Protein AF-A0A9P0KF16-F1 (afdb_monomer_lite)

Organism: Acanthoscelides obtectus (NCBI:txid200917)

Secondary structure (DSSP, 8-state):
---PPPPPTT---------HHHHHHHHHHHHTT-S-HHHHHHHTT--HHHHT-

pLDDT: mean 81.19, std 9.51, range [59.66, 92.0]

Foldseek 3Di:
DDDDDDDPPPPPPLPPPADPVLLVVLVVVVVVVPDDLVVSCVVRVNPSVVVVD

Sequence (53 aa):
MPRKYKRKEGVQVQVCFWTTESLQAAFDEMDKKTMGINQISRQFRIPSRTLRR

InterPro domains:
  IPR009057 Homedomain-like superfamily [SSF46689] (16-53)

Radius of gyration: 14.61 Å; chains: 1; bounding box: 20×17×49 Å

Structure (mmCIF, N/CA/C/O backbone):
data_AF-A0A9P0KF16-F1
#
_entry.id   AF-A0A9P0KF16-F1
#
loop_
_atom_site.group_PDB
_atom_site.id
_atom_site.type_symbol
_atom_site.label_atom_id
_atom_site.label_alt_id
_atom_site.label_comp_id
_atom_site.label_asym_id
_atom_site.label_entity_id
_atom_site.label_seq_id
_atom_site.pdbx_PDB_ins_code
_atom_site.Cartn_x
_atom_site.Cartn_y
_atom_site.Cartn_z
_atom_site.occupancy
_atom_site.B_iso_or_equiv
_atom_site.auth_seq_id
_atom_site.auth_comp_id
_atom_site.auth_asym_id
_atom_site.auth_atom_id
_atom_site.pdbx_PDB_model_num
ATOM 1 N N . MET A 1 1 ? -8.607 -0.629 -37.542 1.00 64.94 1 MET A N 1
ATOM 2 C CA . MET A 1 1 ? -7.194 -1.009 -37.296 1.00 64.94 1 MET A CA 1
ATOM 3 C C . MET A 1 1 ? -6.895 -0.952 -35.799 1.00 64.94 1 MET A C 1
ATOM 5 O O . MET A 1 1 ? -7.207 0.073 -35.201 1.00 64.94 1 MET A O 1
ATOM 9 N N . PRO A 1 2 ? -6.305 -1.988 -35.176 1.00 73.88 2 PRO A N 1
ATOM 10 C CA . PRO A 1 2 ? -5.894 -1.926 -33.773 1.00 73.88 2 PRO A CA 1
ATOM 11 C C . PRO A 1 2 ? -4.696 -0.976 -33.614 1.00 73.88 2 PRO A C 1
ATOM 13 O O . PRO A 1 2 ? -3.647 -1.185 -34.224 1.00 73.88 2 PRO A O 1
ATOM 16 N N . ARG A 1 3 ? -4.826 0.074 -32.796 1.00 79.75 3 ARG A N 1
ATOM 17 C CA . ARG A 1 3 ? -3.692 0.933 -32.419 1.00 79.75 3 ARG A CA 1
ATOM 18 C C . ARG A 1 3 ? -2.843 0.191 -31.384 1.00 79.75 3 ARG A C 1
ATOM 20 O O . ARG A 1 3 ? -3.275 0.018 -30.249 1.00 79.75 3 ARG A O 1
ATOM 27 N N . LYS A 1 4 ? -1.638 -0.249 -31.762 1.00 81.00 4 LYS A N 1
ATOM 28 C CA . LYS A 1 4 ? -0.663 -0.791 -30.801 1.00 81.00 4 LYS A CA 1
ATOM 29 C C . LYS A 1 4 ? -0.291 0.309 -29.806 1.00 81.00 4 LYS A C 1
ATOM 31 O O . LYS A 1 4 ? 0.185 1.370 -30.207 1.00 81.00 4 LYS A O 1
ATOM 36 N N . TYR A 1 5 ? -0.512 0.057 -28.519 1.00 79.62 5 TYR A N 1
ATOM 37 C CA . TYR A 1 5 ? -0.068 0.953 -27.458 1.00 79.62 5 TYR A CA 1
ATOM 38 C C . TYR A 1 5 ? 1.465 1.028 -27.461 1.00 79.62 5 TYR A C 1
ATOM 40 O O . TYR A 1 5 ? 2.139 0.020 -27.256 1.00 79.62 5 TYR A O 1
ATOM 48 N N . LYS A 1 6 ? 2.014 2.223 -27.703 1.00 76.25 6 LYS A N 1
ATOM 49 C CA . LYS A 1 6 ? 3.434 2.524 -27.503 1.00 76.25 6 LYS A CA 1
ATOM 50 C C . LYS A 1 6 ? 3.573 3.230 -26.156 1.00 76.25 6 LYS A C 1
ATOM 52 O O . LYS A 1 6 ? 2.938 4.261 -25.935 1.00 76.25 6 LYS A O 1
ATOM 57 N N . ARG A 1 7 ? 4.371 2.667 -25.245 1.00 72.19 7 ARG A N 1
ATOM 58 C CA . ARG A 1 7 ? 4.744 3.363 -24.003 1.00 72.19 7 ARG A CA 1
ATOM 59 C C . ARG A 1 7 ? 5.526 4.628 -24.356 1.00 72.19 7 ARG A C 1
ATOM 61 O O . ARG A 1 7 ? 6.247 4.638 -25.350 1.00 72.19 7 ARG A O 1
ATOM 68 N N . LYS A 1 8 ? 5.376 5.681 -23.549 1.00 80.19 8 LYS A N 1
ATOM 69 C CA . LYS A 1 8 ? 6.189 6.893 -23.697 1.00 80.19 8 LYS A CA 1
ATOM 70 C C . LYS A 1 8 ? 7.657 6.539 -23.442 1.00 80.19 8 LYS A C 1
ATOM 72 O O . LYS A 1 8 ? 7.963 5.872 -22.451 1.00 80.19 8 LYS A O 1
ATOM 77 N N . GLU A 1 9 ? 8.536 6.967 -24.339 1.00 64.56 9 GLU A N 1
ATOM 78 C CA . GLU A 1 9 ? 9.982 6.837 -24.168 1.00 64.56 9 GLU A CA 1
ATOM 79 C C . GLU A 1 9 ? 10.404 7.590 -22.896 1.00 64.56 9 GLU A C 1
ATOM 81 O O . GLU A 1 9 ? 9.932 8.696 -22.635 1.00 64.56 9 GLU A O 1
ATOM 86 N N . GLY A 1 10 ? 11.204 6.941 -22.045 1.00 66.25 10 GLY A N 1
ATOM 87 C CA . GLY A 1 10 ? 11.614 7.471 -20.737 1.00 66.25 10 GLY A CA 1
ATOM 88 C C . GLY A 1 10 ? 10.790 6.991 -19.535 1.00 66.25 10 GLY A C 1
ATOM 89 O O . GLY A 1 10 ? 11.185 7.236 -18.397 1.00 66.25 10 GLY A O 1
ATOM 90 N N . VAL A 1 11 ? 9.691 6.252 -19.737 1.00 65.19 11 VAL A N 1
ATOM 91 C CA . VAL A 1 11 ? 9.016 5.562 -18.624 1.00 65.19 11 VAL A CA 1
ATOM 92 C C . VAL A 1 11 ? 9.861 4.355 -18.229 1.00 65.19 11 VAL A C 1
ATOM 94 O O . VAL A 1 11 ? 9.744 3.284 -18.828 1.00 65.19 11 VAL A O 1
ATOM 97 N N . GLN A 1 12 ? 10.730 4.531 -17.231 1.00 59.66 12 GLN A N 1
ATOM 98 C CA . GLN A 1 12 ? 11.453 3.411 -16.642 1.00 59.66 12 GLN A CA 1
ATOM 99 C C . GLN A 1 12 ? 10.434 2.394 -16.130 1.00 59.66 12 GLN A C 1
ATOM 101 O O . GLN A 1 12 ? 9.542 2.717 -15.341 1.00 59.66 12 GLN A O 1
ATOM 106 N N . VAL A 1 13 ? 10.548 1.155 -16.609 1.00 61.66 13 VAL A N 1
ATOM 107 C CA . VAL A 1 13 ? 9.845 0.033 -15.998 1.00 61.66 13 VAL A CA 1
ATOM 108 C C . VAL A 1 13 ? 10.420 -0.071 -14.597 1.00 61.66 13 VAL A C 1
ATOM 110 O O . VAL A 1 13 ? 11.576 -0.443 -14.432 1.00 61.66 13 VAL A O 1
ATOM 113 N N . GLN A 1 14 ? 9.641 0.346 -13.603 1.00 61.00 14 GLN A N 1
ATOM 114 C CA . GLN A 1 14 ? 10.037 0.250 -12.209 1.00 61.00 14 GLN A CA 1
ATOM 115 C C . GLN A 1 14 ? 10.156 -1.244 -11.896 1.00 61.00 14 GLN A C 1
ATOM 117 O O . GLN A 1 14 ? 9.154 -1.935 -11.706 1.00 61.00 14 GLN A O 1
ATOM 122 N N . VAL A 1 15 ? 11.380 -1.769 -11.968 1.00 61.38 15 VAL A N 1
ATOM 123 C CA . VAL A 1 15 ? 11.677 -3.154 -11.614 1.00 61.38 15 VAL A CA 1
ATOM 124 C C . VAL A 1 15 ? 11.315 -3.281 -10.138 1.00 61.38 15 VAL A C 1
ATOM 126 O O . VAL A 1 15 ? 11.870 -2.574 -9.299 1.00 61.38 15 VAL A O 1
ATOM 129 N N . CYS A 1 16 ? 10.298 -4.090 -9.841 1.00 63.50 16 CYS A N 1
ATOM 130 C CA . CYS A 1 16 ? 9.797 -4.305 -8.486 1.00 63.50 16 CYS A CA 1
ATOM 131 C C . CYS A 1 16 ? 10.849 -5.039 -7.657 1.00 63.50 16 CYS A C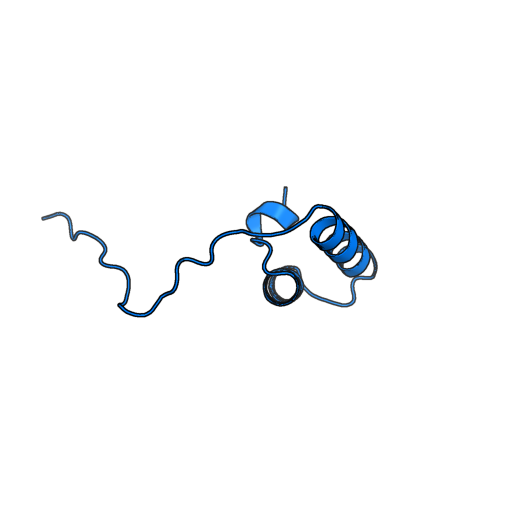 1
ATOM 133 O O . CYS A 1 16 ? 10.849 -6.262 -7.596 1.00 63.50 16 CYS A O 1
ATOM 135 N N . PHE A 1 17 ? 11.742 -4.276 -7.041 1.00 73.31 17 PHE A N 1
ATOM 136 C CA . PHE A 1 17 ? 12.705 -4.745 -6.057 1.00 73.31 17 PHE A CA 1
ATOM 137 C C . PHE A 1 17 ? 12.264 -4.220 -4.689 1.00 73.31 17 PHE A C 1
ATOM 139 O O . PHE A 1 17 ? 12.824 -3.265 -4.160 1.00 73.31 17 PHE A O 1
ATOM 146 N N . TRP A 1 18 ? 11.181 -4.783 -4.159 1.00 80.19 18 TRP A N 1
ATOM 147 C CA . TRP A 1 18 ? 10.795 -4.566 -2.768 1.00 80.19 18 TRP A CA 1
ATOM 148 C C . TRP A 1 18 ? 11.189 -5.799 -1.962 1.00 80.19 18 TRP A C 1
ATOM 150 O O . TRP A 1 18 ? 10.992 -6.932 -2.397 1.00 80.19 18 TRP A O 1
ATOM 160 N N . THR A 1 19 ? 11.805 -5.569 -0.809 1.00 87.25 19 THR A N 1
ATOM 161 C CA . THR A 1 19 ? 12.168 -6.616 0.146 1.00 87.25 19 THR A CA 1
ATOM 162 C C . THR A 1 19 ? 11.000 -6.879 1.094 1.00 87.25 19 THR A C 1
ATOM 164 O O . THR A 1 19 ? 10.110 -6.039 1.252 1.00 87.25 19 THR A O 1
ATOM 167 N N . THR A 1 20 ? 10.998 -8.031 1.759 1.00 88.19 20 THR A N 1
ATOM 168 C CA . THR A 1 20 ? 10.021 -8.362 2.811 1.00 88.19 20 THR A CA 1
ATOM 169 C C . THR A 1 20 ? 9.986 -7.311 3.919 1.00 88.19 20 THR A C 1
ATOM 171 O O . THR A 1 20 ? 8.906 -6.919 4.346 1.00 88.19 20 THR A O 1
ATOM 174 N N . GLU A 1 21 ? 11.144 -6.780 4.309 1.00 89.44 21 GLU A N 1
ATOM 175 C CA . GLU A 1 21 ? 11.256 -5.704 5.304 1.00 89.44 21 GLU A CA 1
ATOM 176 C C . GLU A 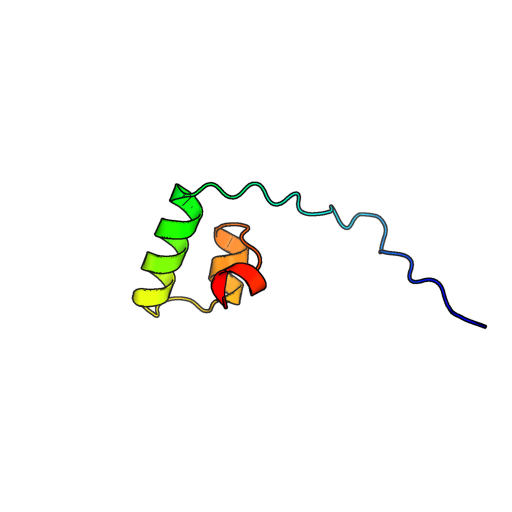1 21 ? 10.522 -4.431 4.862 1.00 89.44 21 GLU A C 1
ATOM 178 O O . GLU A 1 21 ? 9.753 -3.854 5.628 1.00 89.44 21 GLU A O 1
ATOM 183 N N . SER A 1 22 ? 10.696 -4.020 3.599 1.00 88.62 22 SER A N 1
ATOM 184 C CA . SER A 1 22 ? 10.013 -2.837 3.056 1.00 88.62 22 SER A CA 1
ATOM 185 C C . SER A 1 22 ? 8.495 -3.011 2.990 1.00 88.62 22 SER A C 1
ATOM 187 O O . SER A 1 22 ? 7.750 -2.048 3.154 1.00 88.62 22 SER A O 1
ATOM 189 N N . LEU A 1 23 ? 8.036 -4.246 2.776 1.00 89.38 23 LEU A N 1
ATOM 190 C CA . LEU A 1 23 ? 6.622 -4.593 2.734 1.00 89.38 23 LEU A CA 1
ATOM 191 C C . LEU A 1 23 ? 6.003 -4.578 4.133 1.00 89.38 23 LEU A C 1
ATOM 193 O O . LEU A 1 23 ? 4.918 -4.033 4.303 1.00 89.38 23 LEU A O 1
ATOM 197 N N . GLN A 1 24 ? 6.713 -5.094 5.134 1.00 91.88 24 GLN A N 1
ATOM 198 C CA . GLN A 1 24 ? 6.266 -5.045 6.523 1.00 91.88 24 GLN A CA 1
ATOM 199 C C . GLN A 1 24 ? 6.195 -3.602 7.043 1.00 91.88 24 GLN A C 1
ATOM 201 O O . GLN A 1 24 ? 5.156 -3.189 7.549 1.00 91.88 24 GLN A O 1
ATOM 206 N N . ALA A 1 25 ? 7.228 -2.794 6.784 1.00 91.62 25 ALA A N 1
ATOM 207 C CA . ALA A 1 25 ? 7.220 -1.371 7.128 1.00 91.62 25 ALA A CA 1
ATOM 208 C C . ALA A 1 25 ? 6.079 -0.597 6.435 1.00 91.62 25 ALA A C 1
ATOM 210 O O . ALA A 1 25 ? 5.481 0.300 7.030 1.00 91.62 25 ALA A O 1
ATOM 211 N N . ALA A 1 26 ? 5.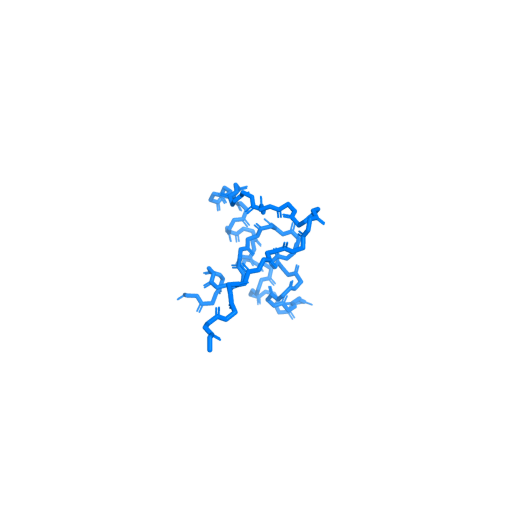743 -0.952 5.189 1.00 89.94 26 ALA A N 1
ATOM 212 C CA . ALA A 1 26 ? 4.615 -0.359 4.475 1.00 89.94 26 ALA A CA 1
ATOM 213 C C . ALA A 1 26 ? 3.260 -0.706 5.116 1.00 89.94 26 ALA A C 1
ATOM 215 O O . ALA A 1 26 ? 2.375 0.150 5.142 1.00 89.94 26 ALA A O 1
ATOM 216 N N . PHE A 1 27 ? 3.092 -1.924 5.641 1.00 90.38 27 PHE A N 1
ATOM 217 C CA . PHE A 1 27 ? 1.882 -2.311 6.369 1.00 90.38 27 PHE A CA 1
ATOM 218 C C . PHE A 1 27 ? 1.772 -1.605 7.722 1.00 90.38 27 PHE A C 1
ATOM 220 O O . PHE A 1 27 ? 0.705 -1.081 8.034 1.00 90.38 27 PHE A O 1
ATOM 227 N N . ASP A 1 28 ? 2.876 -1.468 8.458 1.00 92.00 28 ASP A N 1
ATOM 228 C CA . ASP A 1 28 ? 2.891 -0.715 9.718 1.00 92.00 28 ASP A CA 1
ATOM 229 C C . ASP A 1 28 ? 2.480 0.758 9.510 1.00 92.00 28 ASP A C 1
ATOM 231 O O . ASP A 1 28 ? 1.781 1.353 10.330 1.00 92.00 28 ASP A O 1
ATOM 235 N N . GLU A 1 29 ? 2.902 1.368 8.398 1.00 90.19 29 GLU A N 1
ATOM 236 C CA . GLU A 1 29 ? 2.491 2.720 7.982 1.00 90.19 29 GLU A CA 1
ATOM 237 C C . GLU A 1 29 ? 1.011 2.787 7.571 1.00 90.19 29 GLU A C 1
ATOM 239 O O . GLU A 1 29 ? 0.325 3.769 7.866 1.00 90.19 29 GLU A O 1
ATOM 244 N N . MET A 1 30 ? 0.489 1.740 6.919 1.00 87.06 30 MET A N 1
ATOM 245 C CA . MET A 1 30 ? -0.935 1.645 6.581 1.00 87.06 30 MET A CA 1
ATOM 246 C C . MET A 1 30 ? -1.814 1.557 7.832 1.00 87.06 30 MET A C 1
ATOM 248 O O . MET A 1 30 ? -2.835 2.247 7.904 1.00 87.06 30 MET A O 1
ATOM 252 N N . ASP A 1 31 ? -1.408 0.765 8.825 1.00 88.31 31 ASP A N 1
ATOM 253 C CA . ASP A 1 31 ? -2.156 0.570 10.072 1.00 88.31 31 ASP A CA 1
ATOM 254 C C . ASP A 1 31 ? -2.215 1.838 10.922 1.00 88.31 31 ASP A C 1
ATOM 256 O O . ASP A 1 31 ? -3.246 2.148 11.527 1.00 88.31 31 ASP A O 1
ATOM 260 N N . LYS A 1 32 ? -1.149 2.645 10.890 1.00 88.25 32 LYS A N 1
ATOM 261 C CA . LYS A 1 32 ? -1.125 3.976 11.515 1.00 88.25 32 LYS A CA 1
ATOM 262 C C . LYS A 1 32 ? -2.133 4.951 10.890 1.00 88.25 32 LYS A C 1
ATOM 264 O O . LYS A 1 32 ? -2.410 5.985 11.494 1.00 88.25 32 LYS A O 1
ATOM 269 N N . LYS A 1 33 ? -2.690 4.648 9.704 1.00 78.69 33 LYS A N 1
ATOM 270 C CA . LYS A 1 33 ? -3.633 5.489 8.932 1.00 78.69 33 LYS A CA 1
ATOM 271 C C . LYS A 1 33 ? -3.128 6.911 8.652 1.00 78.69 33 LYS A C 1
ATOM 273 O O . LYS A 1 33 ? -3.916 7.806 8.350 1.00 78.69 33 LYS A O 1
ATOM 278 N N . THR A 1 34 ? -1.819 7.125 8.726 1.00 79.25 34 THR A N 1
ATOM 279 C CA . THR A 1 34 ? -1.170 8.423 8.504 1.00 79.25 34 THR A CA 1
ATOM 280 C C . THR A 1 34 ? -1.082 8.769 7.021 1.00 79.25 34 THR A C 1
ATOM 282 O O . THR A 1 34 ? -1.189 9.939 6.658 1.00 79.25 34 THR A O 1
ATOM 285 N N . MET A 1 35 ? -0.912 7.765 6.155 1.00 83.38 35 MET A N 1
ATOM 286 C CA . MET A 1 35 ? -0.725 7.949 4.716 1.00 83.38 35 MET A CA 1
ATOM 287 C C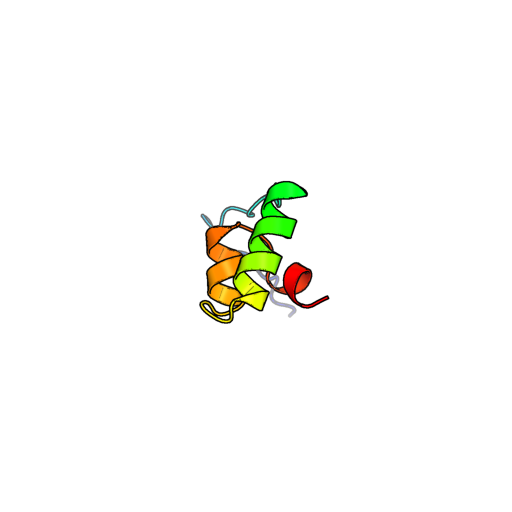 . MET A 1 35 ? -1.669 7.094 3.874 1.00 83.38 35 MET A C 1
ATOM 289 O O . MET A 1 35 ? -2.070 5.990 4.238 1.00 83.38 35 MET A O 1
ATOM 293 N N . GLY A 1 36 ? -2.005 7.604 2.688 1.00 86.06 36 GLY A N 1
ATOM 294 C CA . GLY A 1 36 ? -2.793 6.853 1.715 1.00 86.06 36 GLY A CA 1
ATOM 295 C C . GLY A 1 36 ? -1.964 5.775 1.010 1.00 86.06 36 GLY A C 1
ATOM 296 O O . GLY A 1 36 ? -0.778 5.964 0.739 1.00 86.06 36 GLY A O 1
ATOM 297 N N . ILE A 1 37 ? -2.615 4.687 0.583 1.00 86.38 37 ILE A N 1
ATOM 298 C CA . ILE A 1 37 ? -1.986 3.551 -0.130 1.00 86.38 37 ILE A CA 1
ATOM 299 C C . ILE A 1 37 ? -1.114 4.010 -1.315 1.00 86.38 37 ILE A C 1
ATOM 301 O O . ILE A 1 37 ? -0.064 3.435 -1.589 1.00 86.38 37 ILE A O 1
ATOM 305 N N . ASN A 1 38 ? -1.522 5.066 -2.026 1.00 87.88 38 ASN A N 1
ATOM 306 C CA . ASN A 1 38 ? -0.767 5.593 -3.167 1.00 87.88 38 ASN A CA 1
ATOM 307 C C . ASN A 1 38 ? 0.525 6.319 -2.756 1.00 87.88 38 ASN A C 1
ATOM 309 O O . ASN A 1 38 ? 1.486 6.313 -3.521 1.00 87.88 38 ASN A O 1
ATOM 313 N N . GLN A 1 39 ? 0.552 6.955 -1.582 1.00 88.56 39 GLN A N 1
ATOM 314 C CA . GLN A 1 39 ? 1.756 7.592 -1.042 1.00 88.56 39 GLN A CA 1
ATOM 315 C C . GLN A 1 39 ? 2.736 6.528 -0.551 1.00 88.56 39 GLN A C 1
ATOM 317 O O . GLN A 1 39 ? 3.888 6.530 -0.978 1.00 88.56 39 GLN A O 1
ATOM 322 N N . ILE A 1 40 ? 2.243 5.553 0.215 1.00 89.31 40 ILE A N 1
ATOM 323 C CA . 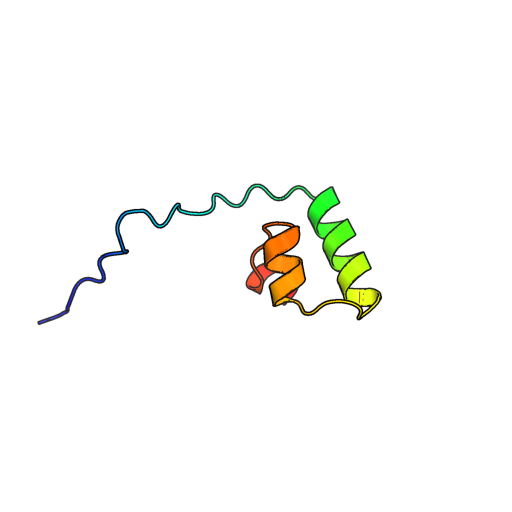ILE A 1 40 ? 3.026 4.412 0.714 1.00 89.31 40 ILE A CA 1
ATOM 324 C C . ILE A 1 40 ? 3.624 3.626 -0.461 1.00 89.31 40 ILE A C 1
ATOM 326 O O . ILE A 1 40 ? 4.821 3.353 -0.498 1.00 89.31 40 ILE A O 1
ATOM 330 N N . SER A 1 41 ? 2.828 3.375 -1.502 1.00 87.88 41 SER A N 1
ATOM 331 C CA . SER A 1 41 ? 3.286 2.743 -2.744 1.00 87.88 41 SER A CA 1
ATOM 332 C C . SER A 1 41 ? 4.470 3.476 -3.393 1.00 87.88 41 SER A C 1
ATOM 334 O O . SER A 1 41 ? 5.407 2.836 -3.870 1.00 87.88 41 SER A O 1
ATOM 336 N N . ARG A 1 42 ? 4.468 4.816 -3.392 1.00 87.12 42 ARG A N 1
ATOM 337 C CA . ARG A 1 42 ? 5.568 5.622 -3.949 1.00 87.12 42 ARG A CA 1
ATOM 338 C C . ARG A 1 42 ? 6.797 5.637 -3.044 1.00 87.12 42 ARG A C 1
ATOM 340 O O . ARG A 1 42 ? 7.907 5.566 -3.561 1.00 87.12 42 ARG A O 1
ATOM 347 N N . GLN A 1 43 ? 6.597 5.714 -1.731 1.00 88.19 43 GLN A N 1
ATOM 348 C CA . GLN A 1 43 ? 7.669 5.766 -0.738 1.00 88.19 43 GLN A CA 1
ATOM 349 C C . GLN A 1 43 ? 8.449 4.453 -0.678 1.00 88.19 43 GLN A C 1
ATOM 351 O O . GLN A 1 43 ? 9.669 4.455 -0.817 1.00 88.19 43 GLN A O 1
ATOM 356 N N . PHE A 1 44 ? 7.741 3.329 -0.567 1.00 86.81 44 PHE A N 1
ATOM 357 C CA . PHE A 1 44 ? 8.350 2.000 -0.477 1.00 86.81 44 PHE A CA 1
ATOM 358 C C . PHE A 1 44 ? 8.613 1.364 -1.849 1.00 86.81 44 PHE A C 1
ATOM 360 O O . PHE A 1 44 ? 9.149 0.264 -1.931 1.00 86.81 44 PHE A O 1
ATOM 367 N N . ARG A 1 45 ? 8.250 2.047 -2.947 1.00 85.94 45 ARG A N 1
ATOM 368 C CA . ARG A 1 45 ? 8.328 1.531 -4.329 1.00 85.94 45 ARG A CA 1
ATOM 369 C C . ARG A 1 45 ? 7.611 0.183 -4.512 1.00 85.94 45 ARG A C 1
ATOM 371 O O . ARG A 1 45 ? 7.989 -0.627 -5.359 1.00 85.94 45 ARG A O 1
ATOM 378 N N . ILE A 1 46 ? 6.545 -0.040 -3.745 1.00 86.75 46 ILE A N 1
ATOM 379 C CA . ILE A 1 46 ? 5.706 -1.241 -3.803 1.00 86.75 46 ILE A CA 1
ATOM 380 C C . ILE A 1 46 ? 4.476 -0.923 -4.651 1.00 86.75 46 ILE A C 1
ATOM 382 O O . ILE A 1 46 ? 3.842 0.108 -4.425 1.00 86.75 46 ILE A O 1
ATOM 386 N N . PRO A 1 47 ? 4.068 -1.770 -5.611 1.00 86.62 47 PRO A N 1
ATOM 387 C CA . PRO A 1 47 ? 2.834 -1.549 -6.350 1.00 86.62 47 PRO A CA 1
ATOM 388 C C . PRO A 1 47 ? 1.630 -1.466 -5.414 1.00 86.62 47 PRO A C 1
ATOM 390 O O . PRO A 1 47 ? 1.413 -2.344 -4.581 1.00 86.62 47 PRO A O 1
ATOM 393 N N . SER A 1 48 ? 0.772 -0.468 -5.618 1.00 85.56 48 SER A N 1
ATOM 394 C CA . SER A 1 48 ? -0.479 -0.331 -4.861 1.00 85.56 48 SER A CA 1
ATOM 395 C C . SER A 1 48 ? -1.384 -1.560 -4.979 1.00 85.56 48 SER A C 1
ATOM 397 O O . SER A 1 48 ? -2.144 -1.853 -4.063 1.00 85.56 48 SER A O 1
ATOM 399 N N . ARG A 1 49 ? -1.286 -2.313 -6.084 1.00 84.75 49 ARG A N 1
ATOM 400 C CA . ARG A 1 49 ? -1.980 -3.597 -6.255 1.00 84.75 49 ARG A CA 1
ATOM 401 C C . ARG A 1 49 ? -1.511 -4.654 -5.252 1.00 84.75 49 ARG A C 1
ATOM 403 O O . ARG A 1 49 ? -2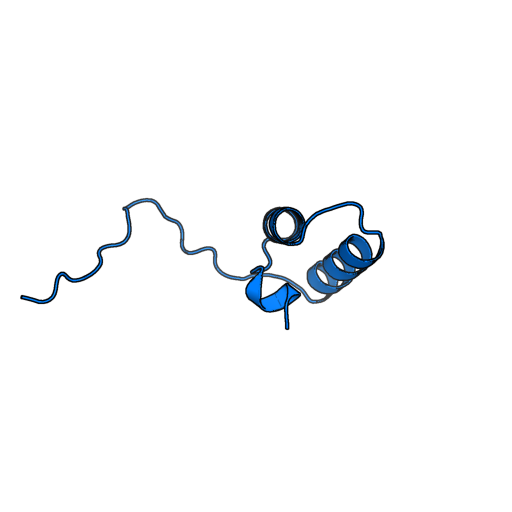.327 -5.473 -4.858 1.00 84.75 49 ARG A O 1
ATOM 410 N N . THR A 1 50 ? -0.236 -4.648 -4.870 1.00 85.56 50 THR A N 1
ATOM 411 C CA . THR A 1 50 ? 0.320 -5.575 -3.874 1.00 85.56 50 THR A CA 1
ATOM 412 C C . THR A 1 50 ? -0.174 -5.221 -2.476 1.00 85.56 50 THR A C 1
ATOM 414 O O . THR A 1 50 ? -0.583 -6.109 -1.750 1.00 85.56 50 THR A O 1
ATOM 417 N N . LEU A 1 51 ? -0.227 -3.928 -2.143 1.00 84.38 51 LEU A N 1
ATOM 418 C CA . LEU A 1 51 ? -0.699 -3.431 -0.841 1.00 84.38 51 LEU A CA 1
ATOM 419 C C . LEU A 1 51 ? -2.221 -3.563 -0.627 1.00 84.38 51 LEU A C 1
ATOM 421 O O . LEU A 1 51 ? -2.707 -3.375 0.479 1.00 84.38 51 LEU A O 1
ATOM 425 N N . ARG A 1 52 ? -2.988 -3.806 -1.697 1.00 83.62 52 ARG A N 1
ATOM 426 C CA . ARG A 1 52 ? -4.456 -3.963 -1.665 1.00 83.62 52 ARG A CA 1
ATOM 427 C C . ARG A 1 52 ? -4.920 -5.421 -1.696 1.00 83.62 52 ARG A C 1
ATOM 429 O O . ARG A 1 52 ? -6.129 -5.642 -1.712 1.00 83.62 52 ARG A O 1
ATOM 436 N N . ARG A 1 53 ? -3.996 -6.370 -1.848 1.00 73.56 53 ARG A N 1
ATOM 437 C CA . ARG A 1 53 ? -4.304 -7.801 -1.770 1.00 73.56 53 ARG A CA 1
ATOM 438 C C . ARG A 1 53 ? -4.342 -8.227 -0.318 1.00 73.56 53 ARG A C 1
ATOM 440 O O . ARG A 1 53 ? -5.211 -9.071 -0.030 1.00 73.56 53 ARG A O 1
#